Protein AF-T0N989-F1 (afdb_monomer_lite)

Structure (mmCIF, N/CA/C/O backbone):
data_AF-T0N989-F1
#
_entry.id   AF-T0N989-F1
#
loop_
_atom_site.group_PDB
_atom_site.id
_atom_site.type_symbol
_atom_site.label_atom_id
_atom_site.label_alt_id
_atom_site.label_comp_id
_atom_site.label_asym_id
_atom_site.label_entity_id
_atom_site.label_seq_id
_atom_site.pdbx_PDB_ins_code
_atom_site.Cartn_x
_atom_site.Cartn_y
_atom_site.Cartn_z
_atom_site.occupancy
_atom_site.B_iso_or_equiv
_atom_site.auth_seq_id
_atom_site.auth_comp_id
_atom_site.auth_asym_id
_atom_site.auth_atom_id
_atom_site.pdbx_PDB_model_num
ATOM 1 N N . MET A 1 1 ? -24.963 -12.145 48.680 1.00 53.03 1 MET A N 1
ATOM 2 C CA . MET A 1 1 ? -23.539 -12.407 48.341 1.00 53.03 1 MET A CA 1
ATOM 3 C C . MET A 1 1 ? -23.317 -13.144 47.002 1.00 53.03 1 MET A C 1
ATOM 5 O O . MET A 1 1 ? -22.254 -12.992 46.417 1.00 53.03 1 MET A O 1
ATOM 9 N N . ALA A 1 2 ? -24.297 -13.875 46.442 1.00 56.28 2 ALA A N 1
ATOM 10 C CA . ALA A 1 2 ? -24.127 -14.650 45.196 1.00 56.28 2 ALA A CA 1
ATOM 11 C C . ALA A 1 2 ? -24.044 -13.837 43.877 1.00 56.28 2 ALA A C 1
ATOM 13 O O . ALA A 1 2 ? -23.483 -14.314 42.893 1.00 56.28 2 ALA A O 1
ATOM 14 N N . LYS A 1 3 ? -24.581 -12.607 43.834 1.00 48.12 3 LYS A N 1
ATOM 15 C CA . LYS A 1 3 ? -24.618 -11.777 42.610 1.00 48.12 3 LYS A CA 1
ATOM 16 C C . LYS A 1 3 ? -23.242 -11.203 42.222 1.00 48.12 3 LYS A C 1
ATOM 18 O O . LYS A 1 3 ? -22.947 -11.098 41.039 1.00 48.12 3 LYS A O 1
ATOM 23 N N . VAL A 1 4 ? -22.377 -10.909 43.199 1.00 53.56 4 VAL A N 1
ATOM 24 C CA . VAL A 1 4 ? -21.057 -10.275 42.985 1.00 53.56 4 VAL A CA 1
ATOM 25 C C . VAL A 1 4 ? -20.044 -11.232 42.336 1.00 53.56 4 VAL A C 1
ATOM 27 O O . VAL A 1 4 ? -19.293 -10.817 41.456 1.00 53.56 4 VAL A O 1
ATOM 30 N N . LYS A 1 5 ? -20.065 -12.529 42.690 1.00 54.59 5 LYS A N 1
ATOM 31 C CA . LYS A 1 5 ? -19.204 -13.553 42.058 1.00 54.59 5 LYS A CA 1
ATOM 32 C C . LYS A 1 5 ? -19.497 -13.692 40.555 1.00 54.59 5 LYS A C 1
ATOM 34 O O . LYS A 1 5 ? -18.585 -13.564 39.747 1.00 54.59 5 LYS A O 1
ATOM 39 N N . LYS A 1 6 ? -20.782 -13.783 40.178 1.00 57.47 6 LYS A N 1
ATOM 40 C CA . LYS A 1 6 ? -21.218 -13.886 38.769 1.00 57.47 6 LYS A CA 1
ATOM 41 C C . LYS A 1 6 ? -20.794 -12.688 37.905 1.00 57.47 6 LYS A C 1
ATOM 43 O O . LYS A 1 6 ? -20.478 -12.860 36.730 1.00 57.47 6 LYS A O 1
ATOM 48 N N . VAL A 1 7 ? -20.776 -11.474 38.468 1.00 61.59 7 VAL A N 1
ATOM 49 C CA . VAL A 1 7 ? -20.327 -10.261 37.754 1.00 61.59 7 VAL A CA 1
ATOM 50 C C . VAL A 1 7 ? -18.818 -10.302 37.488 1.00 61.59 7 VAL A C 1
ATOM 52 O O . VAL A 1 7 ? -18.384 -9.989 36.378 1.00 61.59 7 VAL A O 1
ATOM 55 N N . LYS A 1 8 ? -18.025 -10.750 38.469 1.00 62.19 8 LYS A N 1
ATOM 56 C CA . LYS A 1 8 ? -16.561 -10.849 38.366 1.00 62.19 8 LYS A CA 1
ATOM 57 C C . LYS A 1 8 ? -16.126 -11.909 37.342 1.00 62.19 8 LYS A C 1
ATOM 59 O O . LYS A 1 8 ? -15.207 -11.667 36.559 1.00 62.19 8 LYS A O 1
ATOM 64 N N . ASP A 1 9 ? -16.847 -13.028 37.268 1.00 68.19 9 ASP A N 1
ATOM 65 C CA . ASP A 1 9 ? -16.616 -14.079 36.265 1.00 68.19 9 ASP A CA 1
ATOM 66 C C . ASP A 1 9 ? -16.930 -13.600 34.837 1.00 68.19 9 ASP A C 1
ATOM 68 O O . ASP A 1 9 ? -16.152 -13.834 33.907 1.00 68.19 9 ASP A O 1
ATOM 72 N N . LYS A 1 10 ? -18.016 -12.831 34.660 1.00 70.69 10 LYS A N 1
ATOM 73 C CA . LYS A 1 10 ? -18.389 -12.240 33.363 1.00 70.69 10 LYS A CA 1
ATOM 74 C C . LYS A 1 10 ? -17.380 -11.183 32.895 1.00 70.69 10 LYS A C 1
ATOM 76 O O . LYS A 1 10 ? -17.061 -11.126 31.709 1.00 70.69 10 LYS A O 1
ATOM 81 N N . GLN A 1 11 ? -16.847 -10.367 33.809 1.00 75.19 11 GLN A N 1
ATOM 82 C CA . GLN A 1 11 ? -15.789 -9.394 33.501 1.00 75.19 11 GLN A CA 1
ATOM 83 C C . GLN A 1 11 ? -14.480 -10.082 33.087 1.00 75.19 11 GLN A C 1
ATOM 85 O O . GLN A 1 11 ? -13.882 -9.697 32.083 1.00 75.19 11 GLN A O 1
ATOM 90 N N . ARG A 1 12 ? -14.070 -11.149 33.788 1.00 80.94 12 ARG A N 1
ATOM 91 C CA . ARG A 1 12 ? -12.868 -11.926 33.443 1.00 80.94 12 ARG A CA 1
ATOM 92 C C . ARG A 1 12 ? -12.977 -12.590 32.067 1.00 80.94 12 ARG A C 1
ATOM 94 O O . ARG A 1 12 ? -11.998 -12.601 31.325 1.00 80.94 12 ARG A O 1
ATOM 101 N N . ALA A 1 13 ? -14.153 -13.110 31.709 1.00 82.69 13 ALA A N 1
ATOM 102 C CA . ALA A 1 13 ? -14.399 -13.684 30.385 1.00 82.69 13 ALA A CA 1
ATOM 103 C C . ALA A 1 13 ? -14.265 -12.637 29.264 1.00 82.69 13 ALA A C 1
ATOM 105 O O . ALA A 1 13 ? -13.579 -12.889 28.275 1.00 82.69 13 ALA A O 1
ATOM 106 N N . LYS A 1 14 ? -14.835 -11.435 29.448 1.00 80.25 14 LYS A N 1
ATOM 107 C CA . LYS A 1 14 ? -14.692 -10.318 28.494 1.00 80.25 14 LYS A CA 1
ATOM 108 C C . LYS A 1 14 ? -13.233 -9.901 28.300 1.00 80.25 14 LYS A C 1
ATOM 110 O O . LYS A 1 14 ? -12.800 -9.687 27.172 1.00 80.25 14 LYS A O 1
ATOM 115 N N . LEU A 1 15 ? -12.469 -9.823 29.390 1.00 82.31 15 LEU A N 1
ATOM 116 C CA . LEU A 1 15 ? -11.057 -9.435 29.353 1.00 82.31 15 LEU A CA 1
ATOM 117 C C . LEU A 1 15 ? -10.199 -10.482 28.625 1.00 82.31 15 LEU A C 1
ATOM 119 O O . LEU A 1 15 ? -9.349 -10.124 27.813 1.00 82.31 15 LEU A O 1
ATOM 123 N N . LYS A 1 16 ? -10.473 -11.778 28.845 1.00 85.25 16 LYS A N 1
ATOM 124 C CA . LYS A 1 16 ? -9.837 -12.876 28.097 1.00 85.25 16 LYS A CA 1
ATOM 125 C C . LYS A 1 16 ? -10.171 -12.836 26.604 1.00 85.25 16 LYS A C 1
ATOM 127 O O . LYS A 1 16 ? -9.274 -13.038 25.794 1.00 85.25 16 LYS A O 1
ATOM 132 N N . ALA A 1 17 ? -11.425 -12.563 26.241 1.00 84.50 17 ALA A N 1
ATOM 133 C CA . ALA A 1 17 ? -11.837 -12.454 24.842 1.00 84.50 17 ALA A CA 1
ATOM 134 C C . ALA A 1 17 ? -11.144 -11.278 24.132 1.00 84.50 17 ALA A C 1
ATOM 136 O O . ALA A 1 17 ? -10.596 -11.469 23.052 1.00 84.50 17 ALA A O 1
ATOM 137 N N . LYS A 1 18 ? -11.083 -10.103 24.778 1.00 84.31 18 LYS A N 1
ATOM 138 C CA . LYS A 1 18 ? -10.381 -8.921 24.249 1.00 84.31 18 LYS A CA 1
ATOM 139 C C . LYS A 1 18 ? -8.883 -9.178 24.062 1.00 84.31 18 LYS A C 1
ATOM 141 O O . LYS A 1 18 ? -8.328 -8.850 23.022 1.00 84.31 18 LYS A O 1
ATOM 146 N N . LYS A 1 19 ? -8.233 -9.823 25.038 1.00 84.88 19 LYS A N 1
ATOM 147 C CA . LYS A 1 19 ? -6.814 -10.194 24.922 1.00 84.88 19 LYS A CA 1
ATOM 148 C C . LYS A 1 19 ? -6.585 -11.204 23.794 1.00 84.88 19 LYS A C 1
ATOM 150 O O . LYS A 1 19 ? -5.625 -11.072 23.050 1.00 84.88 19 LYS A O 1
ATOM 155 N N . LYS A 1 20 ? -7.482 -12.185 23.633 1.00 84.56 20 LYS A N 1
ATOM 156 C CA . LYS A 1 20 ? -7.403 -13.160 22.538 1.00 84.56 20 LYS A CA 1
ATOM 157 C C . LYS A 1 20 ? -7.559 -12.493 21.169 1.00 84.56 20 LYS A C 1
ATOM 159 O O . LYS A 1 20 ? -6.818 -12.858 20.270 1.00 84.56 20 LYS A O 1
ATOM 164 N N . SER A 1 21 ? -8.481 -11.537 21.003 1.00 80.56 21 SER A N 1
ATOM 165 C CA . SER A 1 21 ? -8.647 -10.837 19.720 1.00 80.56 21 SER A CA 1
ATOM 166 C C . SER A 1 21 ? -7.442 -9.967 19.372 1.00 80.56 21 SER A C 1
ATOM 168 O O . SER A 1 21 ? -7.054 -9.932 18.214 1.00 80.56 21 SER A O 1
ATOM 170 N N . GLN A 1 22 ? -6.839 -9.311 20.368 1.00 81.69 22 GLN A N 1
ATOM 171 C CA . GLN A 1 22 ? -5.633 -8.503 20.184 1.00 81.69 22 GLN A CA 1
ATOM 172 C C . GLN A 1 22 ? -4.444 -9.361 19.733 1.00 81.69 22 GLN A C 1
ATOM 174 O O . GLN A 1 22 ? -3.845 -9.062 18.711 1.00 81.69 22 GLN A O 1
ATOM 179 N N . VAL A 1 23 ? -4.190 -10.482 20.417 1.00 81.44 23 VAL A N 1
ATOM 180 C CA . VAL A 1 23 ? -3.138 -11.437 20.021 1.00 81.44 23 VAL A CA 1
ATOM 181 C C . VAL A 1 23 ? -3.398 -11.998 18.620 1.00 81.44 23 VAL A C 1
ATOM 183 O O . VAL A 1 23 ? -2.469 -12.172 17.846 1.00 81.44 23 VAL A O 1
ATOM 186 N N . LEU A 1 24 ? -4.659 -12.260 18.259 1.00 79.62 24 LEU A N 1
ATOM 187 C CA . LEU A 1 24 ? -4.997 -12.726 16.911 1.00 79.62 24 LEU A CA 1
ATOM 188 C C . LEU A 1 24 ? -4.761 -11.658 15.835 1.00 79.62 24 LEU A C 1
ATOM 190 O O . LEU A 1 24 ? -4.443 -12.015 14.710 1.00 79.62 24 LEU A O 1
ATOM 194 N N . GLN A 1 25 ? -4.968 -10.377 16.153 1.00 75.81 25 GLN A N 1
ATOM 195 C CA . GLN A 1 25 ? -4.656 -9.269 15.248 1.00 75.81 25 GLN A CA 1
ATOM 196 C C . GLN A 1 25 ? -3.147 -9.076 15.101 1.00 75.81 25 GLN A C 1
ATOM 198 O O . GLN A 1 25 ? -2.690 -8.848 13.992 1.00 75.81 25 GLN A O 1
ATOM 203 N N . GLU A 1 26 ? -2.380 -9.206 16.184 1.00 70.62 26 GLU A N 1
ATOM 204 C CA . GLU A 1 26 ? -0.912 -9.155 16.146 1.00 70.62 26 GLU A CA 1
ATOM 205 C C . GLU A 1 26 ? -0.332 -10.314 15.330 1.00 70.62 26 GLU A C 1
ATOM 207 O O . GLU A 1 26 ? 0.519 -10.081 14.491 1.00 70.62 26 GLU A O 1
ATOM 212 N N . LEU A 1 27 ? -0.861 -11.534 15.482 1.00 67.25 27 LEU A N 1
ATOM 213 C CA . LEU A 1 27 ? -0.467 -12.694 14.667 1.00 67.25 27 LEU A CA 1
ATOM 214 C C . LEU A 1 27 ? -0.871 -12.590 13.187 1.00 67.25 27 LEU A C 1
ATOM 216 O O . LEU A 1 27 ? -0.425 -13.404 12.388 1.00 67.25 27 LEU A O 1
ATOM 220 N N . ARG A 1 28 ? -1.781 -11.672 12.837 1.00 65.94 28 ARG A N 1
ATOM 221 C CA . ARG A 1 28 ? -2.227 -11.442 11.453 1.00 65.94 28 ARG A CA 1
ATOM 222 C C . ARG A 1 28 ? -1.450 -10.344 10.746 1.00 65.94 28 ARG A C 1
ATOM 224 O O . ARG A 1 28 ? -1.540 -10.280 9.529 1.00 65.94 28 ARG A O 1
ATOM 231 N N . LYS A 1 29 ? -0.782 -9.470 11.495 1.00 60.34 29 LYS A N 1
ATOM 232 C CA . LYS A 1 29 ? 0.133 -8.496 10.913 1.00 60.34 29 LYS A CA 1
ATOM 233 C C . LYS A 1 29 ? 1.395 -9.258 10.567 1.00 60.34 29 LYS A C 1
ATOM 235 O O . LYS A 1 29 ? 2.057 -9.754 11.480 1.00 60.34 29 LYS A O 1
ATOM 240 N N . ASN A 1 30 ? 1.680 -9.400 9.282 1.00 65.06 30 ASN A N 1
ATOM 241 C CA . ASN A 1 30 ? 3.014 -9.826 8.903 1.00 65.06 30 ASN A CA 1
ATOM 242 C C . ASN A 1 30 ? 3.939 -8.629 9.150 1.00 65.06 30 ASN A C 1
ATOM 244 O O . ASN A 1 30 ? 3.510 -7.476 9.073 1.00 65.06 30 ASN A O 1
ATOM 248 N N . GLU A 1 31 ? 5.189 -8.887 9.529 1.00 68.94 31 GLU A N 1
ATOM 249 C CA . GLU A 1 31 ? 6.175 -7.803 9.669 1.00 68.94 31 GLU A CA 1
ATOM 250 C C . GLU A 1 31 ? 6.418 -7.105 8.316 1.00 68.94 31 GLU A C 1
ATOM 252 O O . GLU A 1 31 ? 6.743 -5.921 8.283 1.00 68.94 31 GLU A O 1
ATOM 257 N N . ASP A 1 32 ? 6.105 -7.819 7.235 1.00 81.19 32 ASP A N 1
ATOM 258 C CA . ASP A 1 32 ? 6.287 -7.461 5.835 1.00 81.19 32 ASP A CA 1
ATOM 259 C C . ASP A 1 32 ? 4.943 -7.051 5.184 1.00 81.19 32 ASP A C 1
ATOM 261 O O . ASP A 1 32 ? 4.565 -7.530 4.120 1.00 81.19 32 ASP A O 1
ATOM 265 N N . ASP A 1 33 ? 4.122 -6.235 5.853 1.00 89.31 33 ASP A N 1
ATOM 266 C CA . ASP A 1 33 ? 2.913 -5.666 5.235 1.00 89.31 33 ASP A CA 1
ATOM 267 C C . ASP A 1 33 ? 3.260 -4.338 4.531 1.00 89.31 33 ASP A C 1
ATOM 269 O O . ASP A 1 33 ? 3.838 -3.424 5.126 1.00 89.31 33 ASP A O 1
ATOM 273 N N . VAL A 1 34 ? 2.843 -4.189 3.273 1.00 91.12 34 VAL A N 1
ATOM 274 C CA . VAL A 1 34 ? 3.055 -2.987 2.459 1.00 91.12 34 VAL A CA 1
ATOM 275 C C . VAL A 1 34 ? 1.861 -2.048 2.600 1.00 91.12 34 VAL A C 1
ATOM 277 O O . VAL A 1 34 ? 0.705 -2.435 2.412 1.00 91.12 34 VAL A O 1
ATOM 280 N N . LEU A 1 35 ? 2.131 -0.778 2.909 1.00 93.06 35 LEU A N 1
ATOM 281 C CA . LEU A 1 35 ? 1.096 0.249 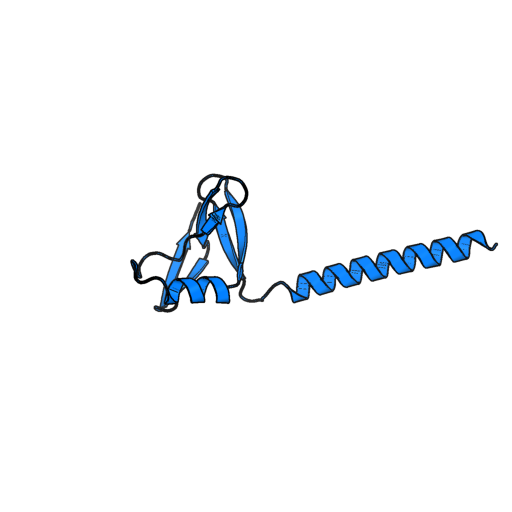3.003 1.00 93.06 35 LEU A CA 1
ATOM 282 C C . LEU A 1 35 ? 0.738 0.781 1.614 1.00 93.06 35 LEU A C 1
ATOM 284 O O . LEU A 1 35 ? 1.568 1.402 0.952 1.00 93.06 35 LEU A O 1
ATOM 288 N N . TYR A 1 36 ? -0.516 0.607 1.222 1.00 93.81 36 TYR A N 1
ATOM 289 C CA . TYR A 1 36 ? -1.095 1.144 -0.000 1.00 93.81 36 TYR A CA 1
ATOM 290 C C . TYR A 1 36 ? -1.9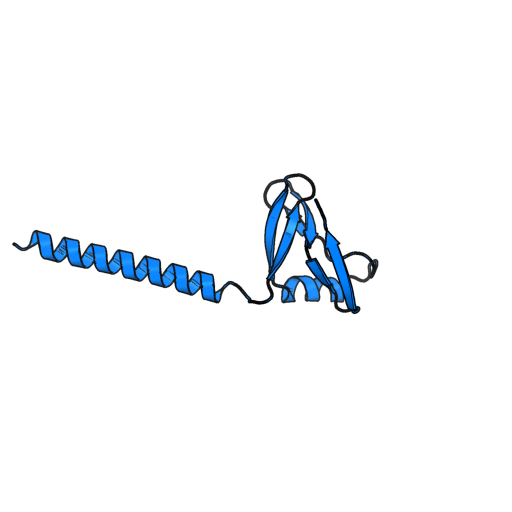67 2.359 0.294 1.00 93.81 36 TYR A C 1
ATOM 292 O O . TYR A 1 36 ? -2.714 2.369 1.270 1.00 93.81 36 TYR A O 1
ATOM 300 N N . ILE A 1 37 ? -1.880 3.378 -0.561 1.00 93.88 37 ILE A N 1
ATOM 301 C CA . ILE A 1 37 ? -2.634 4.629 -0.450 1.00 93.88 37 ILE A CA 1
ATOM 302 C C . ILE A 1 37 ? -3.490 4.799 -1.701 1.00 93.88 37 ILE A C 1
ATOM 304 O O . ILE A 1 37 ? -2.994 4.703 -2.825 1.00 93.88 37 ILE A O 1
ATOM 308 N N . CYS A 1 38 ? -4.783 5.056 -1.509 1.00 94.81 38 CYS A N 1
ATOM 309 C CA . CYS A 1 38 ? -5.690 5.380 -2.599 1.00 94.81 38 CYS A CA 1
ATOM 310 C C . CYS A 1 38 ? -5.413 6.783 -3.135 1.00 94.81 38 CYS A C 1
ATOM 312 O O . CYS A 1 38 ? -5.458 7.758 -2.388 1.00 94.81 38 CYS A O 1
ATOM 314 N N . THR A 1 39 ? -5.220 6.895 -4.447 1.00 92.06 39 THR A N 1
ATOM 315 C CA . THR A 1 39 ? -4.928 8.169 -5.116 1.00 92.06 39 THR A CA 1
ATOM 316 C C . THR A 1 39 ? -6.136 9.108 -5.191 1.00 92.06 39 THR A C 1
ATOM 318 O O . THR A 1 39 ? -5.978 10.277 -5.521 1.00 92.06 39 THR A O 1
ATOM 321 N N . GLU A 1 40 ? -7.350 8.611 -4.933 1.00 92.31 40 GLU A N 1
ATOM 322 C CA . GLU A 1 40 ? -8.584 9.406 -5.021 1.00 92.31 40 GLU A CA 1
ATOM 323 C C . GLU A 1 40 ? -9.091 9.882 -3.657 1.00 92.31 40 GLU A C 1
ATOM 325 O O . GLU A 1 40 ? -9.458 11.045 -3.505 1.00 92.31 40 GLU A O 1
ATOM 330 N N . CYS A 1 41 ? -9.148 8.985 -2.667 1.00 92.75 41 CYS A N 1
ATOM 331 C CA . CYS A 1 41 ? -9.735 9.283 -1.356 1.00 92.75 41 CYS A CA 1
ATOM 332 C C . CYS A 1 41 ? -8.730 9.293 -0.196 1.00 92.75 41 CYS A C 1
ATOM 334 O O . CYS A 1 41 ? -9.120 9.646 0.917 1.00 92.75 41 CYS A O 1
ATOM 336 N N . GLY A 1 42 ? -7.470 8.906 -0.431 1.00 90.19 42 GLY A N 1
ATOM 337 C CA . GLY A 1 42 ? -6.426 8.862 0.599 1.00 90.19 42 GLY A CA 1
ATOM 338 C C . GLY A 1 42 ? -6.567 7.714 1.605 1.00 90.19 42 GLY A C 1
ATOM 339 O O . GLY A 1 42 ? -5.876 7.701 2.624 1.00 90.19 42 GLY A O 1
ATOM 340 N N . GLU A 1 43 ? -7.461 6.747 1.363 1.00 92.81 43 GLU A N 1
ATOM 341 C CA . GLU A 1 43 ? -7.588 5.577 2.237 1.00 92.81 43 GLU A CA 1
ATOM 342 C C . GLU A 1 43 ? -6.297 4.755 2.234 1.00 92.81 43 GLU A C 1
ATOM 344 O O . GLU A 1 43 ? -5.670 4.571 1.187 1.00 92.81 43 GLU A O 1
ATOM 349 N N . GLN A 1 44 ? -5.927 4.254 3.412 1.00 92.44 44 GLN A N 1
ATOM 350 C CA . GLN A 1 44 ? -4.729 3.454 3.615 1.00 92.44 44 GLN A CA 1
ATOM 351 C C . GLN A 1 44 ? -5.095 2.006 3.921 1.00 92.44 44 GLN A C 1
ATOM 353 O O . GLN A 1 44 ? -5.827 1.734 4.875 1.00 92.44 44 GLN A O 1
ATOM 358 N N . GLU A 1 45 ? -4.535 1.080 3.153 1.00 90.88 45 GLU A N 1
ATOM 359 C CA . GLU A 1 45 ? -4.741 -0.355 3.324 1.00 90.88 45 GLU A CA 1
ATOM 360 C C . GLU A 1 45 ? -3.387 -1.053 3.474 1.00 90.88 45 GLU A C 1
ATOM 362 O O . GLU A 1 45 ? -2.392 -0.651 2.875 1.00 90.88 45 GLU A O 1
ATOM 367 N N . LEU A 1 46 ? -3.335 -2.076 4.328 1.00 91.44 46 LEU A N 1
ATOM 368 C CA . LEU A 1 46 ? -2.152 -2.916 4.495 1.00 91.44 46 LEU A CA 1
ATOM 369 C C . LEU A 1 46 ? -2.344 -4.173 3.659 1.00 91.44 46 LEU A C 1
ATOM 371 O O . LEU A 1 46 ? -3.276 -4.942 3.905 1.00 91.44 46 LEU A O 1
ATOM 375 N N . ILE A 1 47 ? -1.462 -4.364 2.686 1.00 90.56 47 ILE A N 1
ATOM 376 C CA . ILE A 1 47 ? -1.467 -5.515 1.790 1.00 90.56 47 ILE A CA 1
ATOM 377 C C . ILE A 1 47 ? -0.206 -6.331 2.084 1.00 90.56 47 ILE A C 1
ATOM 379 O O . ILE A 1 47 ? 0.879 -5.754 2.078 1.00 90.56 47 ILE A O 1
ATOM 383 N N . PRO A 1 48 ? -0.306 -7.647 2.343 1.00 90.75 48 PRO A N 1
ATOM 384 C CA . PRO A 1 48 ? 0.872 -8.466 2.616 1.00 90.75 48 PRO A CA 1
ATOM 385 C C . PRO A 1 48 ? 1.873 -8.413 1.458 1.00 90.75 48 PRO A C 1
ATOM 387 O O . PRO A 1 48 ? 1.473 -8.580 0.304 1.00 90.75 48 PRO A O 1
ATOM 390 N N . GLU A 1 49 ? 3.163 -8.247 1.750 1.00 89.38 49 GLU A N 1
ATOM 391 C CA . GLU A 1 49 ? 4.219 -8.192 0.732 1.00 89.38 49 GLU A CA 1
ATOM 392 C C . GLU A 1 49 ? 4.227 -9.438 -0.154 1.00 89.38 49 GLU A C 1
ATOM 394 O O . GLU A 1 49 ? 4.379 -9.315 -1.362 1.00 89.38 49 GLU A O 1
ATOM 399 N N . GLU A 1 50 ? 3.957 -10.625 0.402 1.00 88.56 50 GLU A N 1
ATOM 400 C CA . GLU A 1 50 ? 3.839 -11.865 -0.377 1.00 88.56 50 GLU A CA 1
ATOM 401 C C . GLU A 1 50 ? 2.806 -11.737 -1.507 1.00 88.56 50 GLU A C 1
ATOM 403 O O . GLU A 1 50 ? 3.039 -12.197 -2.625 1.00 88.56 50 GLU A O 1
ATOM 408 N N . VAL A 1 51 ? 1.672 -11.085 -1.231 1.00 89.56 51 VAL A N 1
ATOM 409 C CA . VAL A 1 51 ? 0.617 -10.859 -2.224 1.00 89.56 51 VAL A CA 1
ATOM 410 C C . VAL A 1 51 ? 1.110 -9.883 -3.283 1.00 89.56 51 VAL A C 1
ATOM 412 O O . VAL A 1 51 ? 0.982 -10.170 -4.470 1.00 89.56 51 VAL A O 1
ATOM 415 N N . VAL A 1 52 ? 1.706 -8.762 -2.868 1.00 90.62 52 VAL A N 1
ATOM 416 C CA . VAL A 1 52 ? 2.254 -7.753 -3.787 1.00 90.62 52 VAL A CA 1
ATOM 417 C C . VAL A 1 52 ? 3.309 -8.378 -4.701 1.00 90.62 52 VAL A C 1
ATOM 419 O O . VAL A 1 52 ? 3.197 -8.288 -5.918 1.00 90.62 52 VAL A O 1
ATOM 422 N N . MET A 1 53 ? 4.264 -9.102 -4.124 1.00 89.50 53 MET A N 1
ATOM 423 C CA . M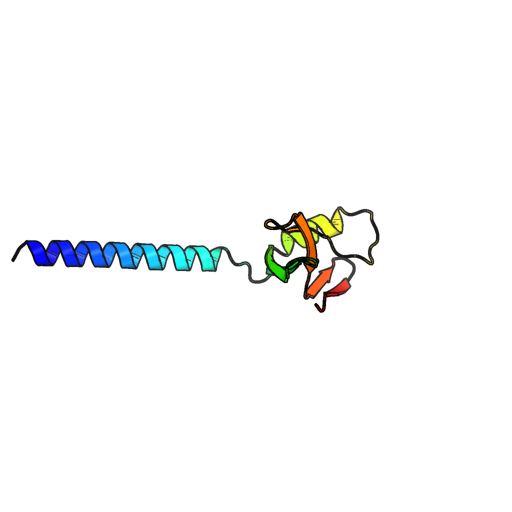ET A 1 53 ? 5.335 -9.801 -4.827 1.00 89.50 53 MET A CA 1
ATOM 424 C C . MET A 1 53 ? 4.800 -10.854 -5.798 1.00 89.50 53 MET A C 1
ATOM 426 O O . MET A 1 53 ? 5.307 -11.000 -6.907 1.00 89.50 53 MET A O 1
ATOM 430 N N . HIS A 1 54 ? 3.761 -11.593 -5.407 1.00 90.25 54 HIS A N 1
ATOM 431 C CA . HIS A 1 54 ? 3.133 -12.562 -6.297 1.00 90.25 54 HIS A CA 1
ATOM 432 C C . HIS A 1 54 ? 2.534 -11.891 -7.537 1.00 90.25 54 HIS A C 1
ATOM 434 O O . HIS A 1 54 ? 2.690 -12.411 -8.640 1.00 90.25 54 HIS A O 1
ATOM 440 N N . PHE A 1 55 ? 1.879 -10.738 -7.373 1.00 89.50 55 PHE A N 1
ATOM 441 C CA . PHE A 1 55 ? 1.359 -9.974 -8.505 1.00 89.50 55 PHE A CA 1
ATOM 442 C C . PHE A 1 55 ? 2.475 -9.333 -9.340 1.00 89.50 55 PHE A C 1
ATOM 444 O O . PHE A 1 55 ? 2.384 -9.404 -10.559 1.00 89.50 55 PHE A O 1
ATOM 451 N N . ASP A 1 56 ? 3.542 -8.820 -8.720 1.00 87.81 56 ASP A N 1
ATOM 452 C CA . ASP A 1 56 ? 4.729 -8.270 -9.407 1.00 87.81 56 ASP A CA 1
ATOM 453 C C . ASP A 1 56 ? 5.397 -9.320 -10.316 1.00 87.81 56 ASP A C 1
ATOM 455 O O . ASP A 1 56 ? 5.764 -9.044 -11.450 1.00 87.81 56 ASP A O 1
ATOM 459 N N . LEU A 1 57 ? 5.475 -10.576 -9.862 1.00 87.12 57 LEU A N 1
ATOM 460 C CA . LEU A 1 57 ? 6.015 -11.692 -10.651 1.00 87.12 57 LEU A CA 1
ATOM 461 C C . LEU A 1 57 ? 5.133 -12.113 -11.828 1.00 87.12 57 LEU A C 1
ATOM 463 O O . LEU A 1 57 ? 5.633 -12.649 -12.821 1.00 87.12 57 LEU A O 1
ATOM 467 N N . LEU A 1 58 ? 3.815 -12.004 -11.663 1.00 86.44 58 LEU A N 1
ATOM 468 C CA . LEU A 1 58 ? 2.846 -12.434 -12.667 1.00 86.44 58 LEU A CA 1
ATOM 469 C C . LEU A 1 58 ? 2.568 -11.350 -13.703 1.00 86.44 58 LEU A C 1
ATOM 471 O O . LEU A 1 58 ? 2.132 -11.680 -14.813 1.00 86.44 58 LEU A O 1
ATOM 475 N N . ASP A 1 59 ? 2.789 -10.087 -13.345 1.00 80.81 59 ASP A N 1
ATOM 476 C CA . ASP A 1 59 ? 2.595 -8.975 -14.251 1.00 80.81 59 ASP A CA 1
ATOM 477 C C . ASP A 1 59 ? 3.669 -9.007 -15.346 1.00 80.81 59 ASP A C 1
ATOM 479 O O . ASP A 1 59 ? 4.862 -8.837 -15.117 1.00 80.81 59 ASP A O 1
ATOM 483 N N . GLN A 1 60 ? 3.232 -9.275 -16.577 1.00 71.12 60 GLN A N 1
ATOM 484 C CA . GLN A 1 60 ? 4.074 -9.173 -17.776 1.00 71.12 60 GLN A CA 1
ATOM 485 C C . GLN A 1 60 ? 4.106 -7.732 -18.318 1.00 71.12 60 GLN A C 1
ATOM 487 O O . GLN A 1 60 ? 4.551 -7.511 -19.447 1.00 71.12 60 GLN A O 1
ATOM 492 N N . GLY A 1 61 ? 3.549 -6.784 -17.560 1.00 72.00 61 GLY A N 1
ATOM 493 C CA . GLY A 1 61 ? 3.491 -5.364 -17.857 1.00 72.00 61 GLY A CA 1
ATOM 494 C C . GLY A 1 61 ? 4.826 -4.640 -17.691 1.00 72.00 61 GLY A C 1
ATOM 495 O O . GLY A 1 61 ? 5.909 -5.200 -17.872 1.00 72.00 61 GLY A O 1
ATOM 496 N N . ASP A 1 62 ? 4.736 -3.339 -17.420 1.00 77.62 62 ASP A N 1
ATOM 497 C CA . ASP A 1 62 ? 5.909 -2.490 -17.250 1.00 77.62 62 ASP A CA 1
ATOM 498 C C . ASP A 1 62 ? 6.560 -2.758 -15.890 1.00 77.62 62 ASP A C 1
ATOM 500 O O . ASP A 1 62 ? 5.983 -2.480 -14.845 1.00 77.62 62 ASP A O 1
ATOM 504 N N .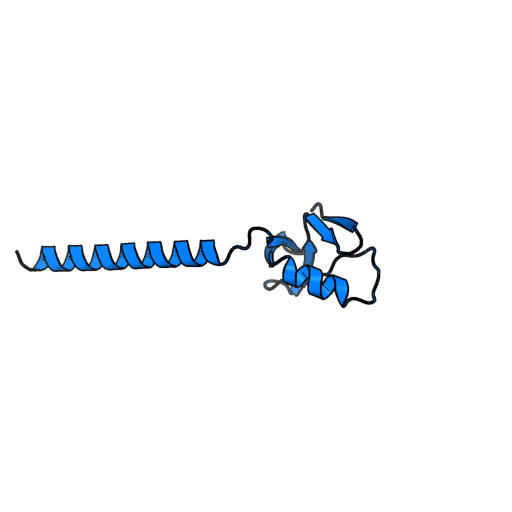 ILE A 1 63 ? 7.802 -3.238 -15.922 1.00 80.38 63 ILE A N 1
ATOM 505 C CA . ILE A 1 63 ? 8.642 -3.472 -14.741 1.00 80.38 63 ILE A CA 1
ATOM 506 C C . ILE A 1 63 ? 8.918 -2.151 -13.986 1.00 80.38 63 ILE A C 1
ATOM 508 O O . ILE A 1 63 ? 9.448 -2.165 -12.885 1.00 80.38 63 ILE A O 1
ATOM 512 N N . GLY A 1 64 ? 8.613 -0.991 -14.577 1.00 79.12 64 GLY A N 1
ATOM 513 C CA . GLY A 1 64 ? 8.699 0.319 -13.935 1.00 79.12 64 GLY A CA 1
ATOM 514 C C . GLY A 1 64 ? 7.480 0.726 -13.101 1.00 79.12 64 GLY A C 1
ATOM 515 O O . GLY A 1 64 ? 7.556 1.753 -12.421 1.00 79.12 64 GLY A O 1
ATOM 516 N N . GLU A 1 65 ? 6.379 -0.031 -13.119 1.00 83.44 65 GLU A N 1
ATOM 517 C CA . GLU A 1 65 ? 5.187 0.264 -12.320 1.00 83.44 65 GLU A CA 1
ATOM 518 C C . GLU A 1 65 ? 4.902 -0.848 -11.300 1.00 83.44 65 GLU A C 1
ATOM 520 O O . GLU A 1 65 ? 4.887 -2.023 -11.656 1.00 83.44 65 GLU A O 1
ATOM 525 N N . PRO A 1 66 ? 4.646 -0.507 -10.022 1.00 87.69 66 PRO A N 1
ATOM 526 C CA . PRO A 1 66 ? 4.308 -1.513 -9.028 1.00 87.69 66 PRO A CA 1
ATOM 527 C C . PRO A 1 66 ? 2.883 -2.045 -9.239 1.00 87.69 66 PRO A C 1
ATOM 529 O O . PRO A 1 66 ? 2.024 -1.312 -9.746 1.00 87.69 66 PRO A O 1
ATOM 532 N N . PRO A 1 67 ? 2.566 -3.243 -8.711 1.00 89.94 67 PRO A N 1
ATOM 533 C CA . PRO A 1 67 ? 1.203 -3.756 -8.680 1.00 89.94 67 PRO A CA 1
ATOM 534 C C . PRO A 1 67 ? 0.231 -2.762 -8.040 1.00 89.94 67 PRO A C 1
ATOM 536 O O . PRO A 1 67 ? 0.466 -2.261 -6.933 1.00 89.94 67 PRO A O 1
ATOM 539 N N . ALA A 1 68 ? -0.875 -2.503 -8.735 1.00 90.69 68 ALA A N 1
ATOM 540 C CA . ALA A 1 68 ? -1.928 -1.594 -8.306 1.00 90.69 68 ALA A CA 1
ATOM 541 C C . ALA A 1 68 ? -3.185 -2.358 -7.863 1.00 90.69 68 ALA A C 1
ATOM 543 O O . ALA A 1 68 ? -3.589 -3.338 -8.490 1.00 90.69 68 ALA A O 1
ATOM 544 N N . PHE A 1 69 ? -3.837 -1.870 -6.806 1.00 91.62 69 PHE A N 1
ATOM 545 C CA . PHE A 1 69 ? -5.072 -2.452 -6.268 1.00 91.62 69 PHE A CA 1
ATOM 546 C C . PHE A 1 69 ? -6.227 -1.455 -6.338 1.00 91.62 69 PHE A C 1
ATOM 548 O O . PHE A 1 69 ? -6.014 -0.249 -6.447 1.00 91.62 69 PHE A O 1
ATOM 555 N N . TYR A 1 70 ? -7.460 -1.953 -6.280 1.00 93.06 70 TYR A N 1
ATOM 556 C CA . TYR A 1 70 ? -8.646 -1.103 -6.212 1.00 93.06 70 TYR A CA 1
ATOM 557 C C . TYR A 1 70 ? -9.046 -0.862 -4.760 1.00 93.06 70 TYR A C 1
ATOM 559 O O . TYR A 1 70 ? -9.194 -1.810 -3.996 1.00 93.06 70 TYR A O 1
ATOM 567 N N . CYS A 1 71 ? -9.284 0.400 -4.412 1.00 93.12 71 CYS A N 1
ATOM 568 C CA . CYS A 1 71 ? -9.748 0.798 -3.090 1.00 93.12 71 CYS A CA 1
ATOM 569 C C . CYS A 1 71 ? -11.132 0.220 -2.784 1.00 93.12 71 CYS A C 1
ATOM 571 O O . CYS A 1 71 ? -12.064 0.363 -3.583 1.00 93.12 71 CYS A O 1
ATOM 573 N N . GLU A 1 72 ? -11.309 -0.337 -1.584 1.00 90.06 72 GLU A N 1
ATOM 574 C CA . GLU A 1 72 ? -12.597 -0.905 -1.170 1.00 90.06 72 GLU A CA 1
ATOM 575 C C . GLU A 1 72 ? -13.702 0.157 -1.017 1.00 90.06 72 GLU A C 1
ATOM 577 O O . GLU A 1 72 ? -14.889 -0.155 -1.131 1.00 90.06 72 GLU A O 1
ATOM 582 N N . LYS A 1 73 ? -13.337 1.425 -0.770 1.00 91.12 73 LYS A N 1
ATOM 583 C CA . LYS A 1 73 ? -14.300 2.517 -0.535 1.00 91.12 73 LYS A CA 1
ATOM 584 C C . LYS A 1 73 ? -14.790 3.201 -1.804 1.00 91.12 73 LYS A C 1
ATOM 586 O O . LYS A 1 73 ? -15.988 3.450 -1.925 1.00 91.12 73 LYS A O 1
ATOM 591 N N . CYS A 1 74 ? -13.877 3.576 -2.700 1.00 92.50 74 CYS A N 1
ATOM 592 C CA . CYS A 1 74 ? -14.204 4.375 -3.887 1.00 92.50 74 CYS A CA 1
ATOM 593 C C . CYS A 1 74 ? -13.869 3.682 -5.211 1.00 92.50 74 CYS A C 1
ATOM 595 O O . CYS A 1 74 ? -14.134 4.255 -6.261 1.00 92.50 74 CYS A O 1
ATOM 597 N N . SER A 1 75 ? -13.302 2.468 -5.173 1.00 91.75 75 SER A N 1
ATOM 598 C CA . SER A 1 75 ? -12.808 1.746 -6.357 1.00 91.75 75 SER A CA 1
ATOM 599 C C . SER A 1 75 ? -11.725 2.492 -7.148 1.00 91.75 75 SER A C 1
ATOM 601 O O . SER A 1 75 ? -11.417 2.109 -8.274 1.00 91.75 75 SER A O 1
ATOM 603 N N . GLY A 1 76 ? -11.126 3.526 -6.552 1.00 92.38 76 GLY A N 1
ATOM 604 C CA . GLY A 1 76 ? -9.968 4.226 -7.093 1.00 92.38 76 GLY A CA 1
ATOM 605 C C . GLY A 1 76 ? -8.706 3.370 -7.040 1.00 92.38 76 GLY A C 1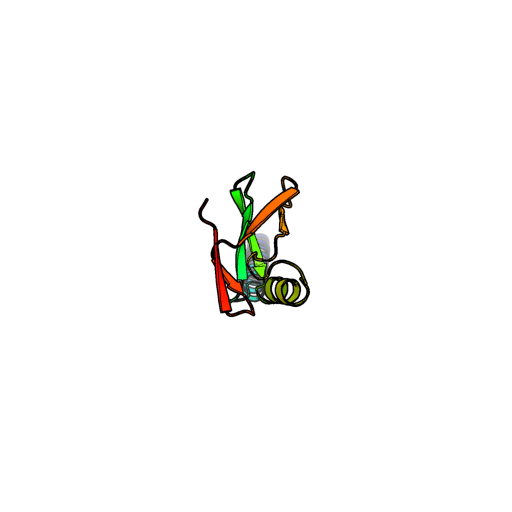
ATOM 606 O O . GLY A 1 76 ? -8.646 2.365 -6.329 1.00 92.38 76 GLY A O 1
ATOM 607 N N . ILE A 1 77 ? -7.680 3.780 -7.778 1.00 92.88 77 ILE A N 1
ATOM 608 C CA . ILE A 1 77 ? -6.398 3.072 -7.818 1.00 92.88 77 ILE A CA 1
ATOM 609 C C . ILE A 1 77 ? -5.632 3.320 -6.513 1.00 92.88 77 ILE A C 1
ATOM 611 O O . ILE A 1 77 ? -5.589 4.438 -5.995 1.00 92.88 77 ILE A O 1
ATOM 615 N N . MET A 1 78 ? -5.026 2.270 -5.973 1.00 93.69 78 MET A N 1
ATOM 616 C CA . MET A 1 78 ? -4.132 2.323 -4.824 1.00 93.69 78 MET A CA 1
ATOM 617 C C . MET A 1 78 ? -2.707 2.017 -5.255 1.00 93.69 78 MET A C 1
ATOM 619 O O . MET A 1 78 ? -2.465 1.050 -5.980 1.00 93.69 78 MET A O 1
ATOM 623 N N . LYS A 1 79 ? -1.768 2.828 -4.766 1.00 93.25 79 LYS A N 1
ATOM 624 C CA . LYS A 1 79 ? -0.330 2.673 -5.007 1.00 93.25 79 LYS A CA 1
ATOM 625 C C . LYS A 1 79 ? 0.413 2.406 -3.697 1.00 93.25 79 LYS A C 1
ATOM 627 O O . LYS A 1 79 ? -0.016 2.914 -2.656 1.00 93.25 79 LYS A O 1
ATOM 632 N N . PRO A 1 80 ? 1.514 1.637 -3.719 1.00 93.44 80 PRO A N 1
ATOM 633 C CA . PRO A 1 80 ? 2.303 1.405 -2.520 1.00 93.44 80 PRO A CA 1
ATOM 634 C C . PRO A 1 80 ? 3.030 2.686 -2.118 1.00 93.44 80 PRO A C 1
ATOM 636 O O . PRO A 1 80 ? 3.645 3.352 -2.950 1.00 93.44 80 PRO A O 1
ATOM 639 N N . LYS A 1 81 ? 3.009 3.013 -0.826 1.00 92.81 81 LYS A N 1
ATOM 640 C CA . LYS A 1 81 ? 3.786 4.127 -0.275 1.00 92.81 81 LYS A CA 1
ATOM 641 C C . LYS A 1 81 ? 5.287 3.862 -0.383 1.00 92.81 81 LYS A C 1
ATOM 643 O O . LYS A 1 81 ? 6.042 4.760 -0.743 1.00 92.81 81 LYS A O 1
ATOM 648 N N . PHE A 1 82 ? 5.699 2.644 -0.046 1.00 91.31 82 PHE A N 1
ATOM 649 C CA . PHE A 1 82 ? 7.071 2.161 -0.147 1.00 91.31 82 PHE A CA 1
ATOM 650 C C . PHE A 1 82 ? 7.037 0.652 -0.391 1.00 91.31 82 PHE A C 1
ATOM 652 O O . PHE A 1 82 ? 6.447 -0.067 0.412 1.00 91.31 82 PHE A O 1
ATOM 659 N N . TYR A 1 83 ? 7.634 0.190 -1.487 1.00 91.00 83 TYR A N 1
ATOM 660 C CA . TYR A 1 83 ? 7.724 -1.228 -1.835 1.00 91.00 83 TYR A CA 1
ATOM 661 C C . TYR A 1 83 ? 9.014 -1.504 -2.611 1.00 91.00 83 TYR A C 1
ATOM 663 O O . TYR A 1 83 ? 9.366 -0.740 -3.510 1.00 91.00 83 TYR A O 1
ATOM 671 N N . GLU A 1 84 ? 9.709 -2.589 -2.278 1.00 89.56 84 GLU A N 1
ATOM 672 C CA . GLU A 1 84 ? 10.853 -3.089 -3.042 1.00 89.56 84 GLU A CA 1
ATOM 673 C C . GLU A 1 84 ? 10.389 -4.262 -3.915 1.00 89.56 84 GLU A C 1
ATOM 675 O O . GLU A 1 84 ? 10.068 -5.337 -3.416 1.00 89.56 84 GLU A O 1
ATOM 680 N N . GLY A 1 85 ? 10.308 -4.034 -5.226 1.00 85.88 85 GLY A N 1
ATOM 681 C CA . GLY A 1 85 ? 9.884 -5.043 -6.196 1.00 85.88 85 GLY A CA 1
ATOM 682 C C . GLY A 1 85 ? 10.923 -6.136 -6.425 1.00 85.88 85 GLY A C 1
ATOM 683 O O . GLY A 1 85 ? 12.115 -5.971 -6.149 1.00 85.88 85 GLY A O 1
ATOM 684 N N . VAL A 1 86 ? 10.493 -7.237 -7.043 1.00 85.38 86 VAL A N 1
ATOM 685 C CA . VAL A 1 86 ? 11.340 -8.416 -7.322 1.00 85.38 86 VAL A CA 1
ATOM 686 C C . VAL A 1 86 ? 12.524 -8.069 -8.225 1.00 85.38 86 VAL A C 1
ATOM 688 O O . VAL A 1 86 ? 13.602 -8.664 -8.145 1.00 85.38 86 VAL A O 1
ATOM 691 N N . HIS A 1 87 ? 12.357 -7.054 -9.065 1.00 83.19 87 HIS A N 1
ATOM 692 C CA . HIS A 1 87 ? 13.388 -6.566 -9.973 1.00 83.19 87 HIS A CA 1
ATOM 693 C C . HIS A 1 87 ? 14.405 -5.615 -9.313 1.00 83.19 87 HIS A C 1
ATOM 695 O O . HIS A 1 87 ? 15.214 -5.015 -10.020 1.00 83.19 87 HIS A O 1
ATOM 701 N N . ASN A 1 88 ? 14.426 -5.521 -7.975 1.00 84.19 88 ASN A N 1
ATOM 702 C CA . ASN A 1 88 ? 15.228 -4.567 -7.193 1.00 84.19 88 ASN A CA 1
ATOM 703 C C . ASN A 1 88 ? 14.894 -3.104 -7.526 1.00 84.19 88 ASN A C 1
ATOM 705 O O . ASN A 1 88 ? 15.770 -2.237 -7.533 1.00 84.19 88 ASN A O 1
ATOM 709 N N . ILE A 1 89 ? 13.628 -2.840 -7.844 1.00 86.75 89 ILE A N 1
ATOM 710 C CA . ILE A 1 89 ? 13.120 -1.495 -8.102 1.00 86.75 89 ILE A CA 1
ATOM 711 C C . ILE A 1 89 ? 12.363 -1.050 -6.864 1.00 86.75 89 ILE A C 1
ATOM 713 O O . ILE A 1 89 ? 11.458 -1.737 -6.398 1.00 86.75 89 ILE A O 1
ATOM 717 N N . THR A 1 90 ? 12.748 0.099 -6.322 1.00 89.62 90 THR A N 1
ATOM 718 C CA . THR A 1 90 ? 12.047 0.700 -5.191 1.00 89.62 90 THR A CA 1
ATOM 719 C C . THR A 1 90 ? 10.975 1.641 -5.710 1.00 89.62 90 THR A C 1
ATOM 721 O O . THR A 1 90 ? 11.265 2.607 -6.417 1.00 89.62 90 THR A O 1
ATOM 724 N N . TYR A 1 91 ? 9.737 1.375 -5.321 1.00 88.88 91 TYR A N 1
ATOM 725 C CA . TYR A 1 91 ? 8.588 2.199 -5.642 1.00 88.88 91 TYR A CA 1
ATOM 726 C C . TYR A 1 91 ? 8.203 3.035 -4.434 1.00 88.88 91 TYR A C 1
ATOM 728 O O . TYR A 1 91 ? 8.005 2.514 -3.334 1.00 88.88 91 TYR A O 1
ATOM 736 N N . THR A 1 92 ? 8.069 4.338 -4.653 1.00 90.25 92 THR A N 1
ATOM 737 C CA . THR A 1 92 ? 7.632 5.284 -3.630 1.00 90.25 92 THR A CA 1
ATOM 738 C C . THR A 1 92 ? 6.491 6.126 -4.163 1.00 90.25 92 THR A C 1
ATOM 740 O O . THR A 1 92 ? 6.618 6.738 -5.225 1.00 90.25 92 THR A O 1
ATOM 743 N N . TYR A 1 93 ? 5.396 6.180 -3.415 1.00 86.50 93 TYR A N 1
ATOM 744 C CA . TYR A 1 93 ? 4.291 7.090 -3.680 1.00 86.50 93 TYR A CA 1
ATOM 745 C C . TYR A 1 93 ? 4.217 8.137 -2.568 1.00 86.50 93 TYR A C 1
ATOM 747 O O . TYR A 1 93 ? 4.016 7.805 -1.395 1.00 86.50 93 TYR A O 1
ATOM 755 N N . GLU A 1 94 ? 4.391 9.399 -2.953 1.00 74.56 94 GLU A N 1
ATOM 756 C CA . GLU A 1 94 ? 4.142 10.566 -2.110 1.00 74.56 94 GLU A CA 1
ATOM 757 C C . GLU A 1 94 ? 2.801 11.179 -2.545 1.00 74.56 94 GLU A C 1
ATOM 759 O O . GLU A 1 94 ? 2.574 11.369 -3.740 1.00 74.56 94 GLU A O 1
ATOM 764 N N . GLU A 1 95 ? 1.902 11.387 -1.578 1.00 61.00 95 GLU A N 1
ATOM 765 C CA . GLU A 1 95 ? 0.545 11.934 -1.767 1.00 61.00 95 GLU A CA 1
ATOM 766 C C . GLU A 1 95 ? 0.552 13.408 -2.196 1.00 61.00 95 GLU A C 1
ATOM 768 O O . GLU A 1 95 ? 1.342 14.192 -1.615 1.00 61.00 95 GLU A O 1
#

pLDDT: mean 82.66, std 11.48, range [48.12, 94.81]

Foldseek 3Di:
DVVVVVVVVVVVVVVVVVVVVVVVVVVVDDPQWFWKAFPPPRDIDTHHLVVQQVVLVVDPDDVQAGDWDADPPPRGIIGTQWDQYPVRDIDHDDD

Sequence (95 aa):
MAKVKKVKDKQRAKLKAKKKSQVLQELRKNEDDVLYICTECGEQELIPEEVVMHFDLLDQGDIGEPPAFYCEKCSGIMKPKFYEGVHNITYTYEE

Secondary structure (DSSP, 8-state):
-HHHHHHH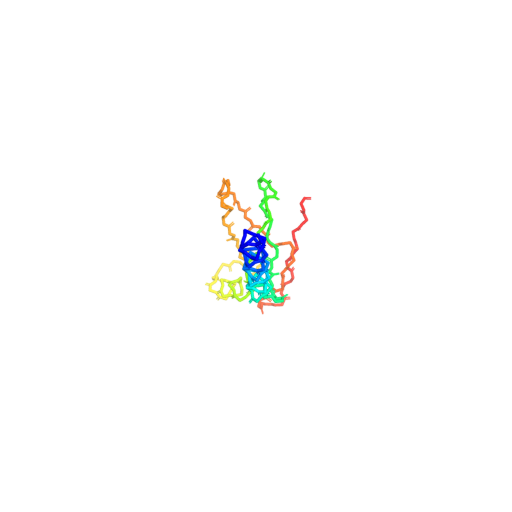HHHHHHHHHHHHHHHHHHTTS-TTEEEEEETTT--EEEEEHHHHHHHHHH--S-TTS---EE-TTT--EEEESEEE-TTSPEEE---

Radius of gyration: 20.61 Å; chains: 1; bounding box: 40×27×66 Å